Protein AF-A0A399QXN2-F1 (afdb_monomer_lite)

Foldseek 3Di:
DDDDPDDDDDPPPDDDDDDDDDDDDDDDDDDDDDDDDDDDDDPPDDDDDDDDDDPDDDPPCPVVVVVVLLVVLLVVQLVVQLVVVVVVCQLVVQCVPPNDVSNVVSSVVSSVVSSVCSVPPNPPPSVVVVVVVVVVVVVVVVVD

pLDDT: mean 71.55, std 17.94, range [38.75, 96.0]

Structure (mmCIF, N/CA/C/O backbone):
data_AF-A0A399QXN2-F1
#
_entry.id   AF-A0A399QXN2-F1
#
loop_
_atom_site.group_PDB
_atom_site.id
_atom_site.type_symbol
_atom_site.label_atom_id
_atom_site.label_alt_id
_atom_site.label_comp_id
_atom_site.label_asym_id
_atom_site.label_entity_id
_atom_site.label_seq_id
_atom_site.pdbx_PDB_ins_code
_atom_site.Cartn_x
_atom_site.Cartn_y
_atom_site.Cartn_z
_atom_site.occupancy
_atom_site.B_iso_or_equiv
_atom_site.auth_seq_id
_atom_site.auth_comp_id
_atom_site.auth_asym_id
_atom_site.auth_atom_id
_atom_site.pdbx_PDB_model_num
ATOM 1 N N . MET A 1 1 ? -34.017 -13.448 46.326 1.00 43.12 1 MET A N 1
ATOM 2 C CA . MET A 1 1 ? -34.562 -13.711 44.975 1.00 43.12 1 MET A CA 1
ATOM 3 C C . MET A 1 1 ? -35.336 -12.482 44.531 1.00 43.12 1 MET A C 1
ATOM 5 O O . MET A 1 1 ? -36.354 -12.183 45.135 1.00 43.12 1 MET A O 1
ATOM 9 N N . ILE A 1 2 ? -34.822 -11.736 43.552 1.00 45.81 2 ILE A N 1
ATOM 10 C CA . ILE A 1 2 ? -35.447 -10.519 43.006 1.00 45.81 2 ILE A CA 1
ATOM 11 C C . ILE A 1 2 ? -35.895 -10.858 41.576 1.00 45.81 2 ILE A C 1
ATOM 13 O O . ILE A 1 2 ? -35.034 -11.255 40.790 1.00 45.81 2 ILE A O 1
ATOM 17 N N . PRO A 1 3 ? -37.182 -10.748 41.198 1.00 51.50 3 PRO A N 1
ATOM 18 C CA . PRO A 1 3 ? -37.575 -10.953 39.810 1.00 51.50 3 PRO A CA 1
ATOM 19 C C . PRO A 1 3 ? -37.396 -9.655 39.006 1.00 51.50 3 PRO A C 1
ATOM 21 O O . PRO A 1 3 ? -38.207 -8.736 39.102 1.00 51.50 3 PRO A O 1
ATOM 24 N N . LEU A 1 4 ? -36.345 -9.590 38.182 1.00 51.75 4 LEU A N 1
ATOM 25 C CA . LEU A 1 4 ? -36.220 -8.599 37.110 1.00 51.75 4 LEU A CA 1
ATOM 26 C C . LEU A 1 4 ? -37.154 -8.993 35.955 1.00 51.75 4 LEU A C 1
ATOM 28 O O . LEU A 1 4 ? -36.810 -9.828 35.123 1.00 51.75 4 LEU A O 1
ATOM 32 N N . LYS A 1 5 ? -38.340 -8.382 35.884 1.00 52.22 5 LYS A N 1
ATOM 33 C CA . LYS A 1 5 ? -39.101 -8.269 34.631 1.00 52.22 5 LYS A CA 1
ATOM 34 C C . LYS A 1 5 ? -38.764 -6.915 34.019 1.00 52.22 5 LYS A C 1
ATOM 36 O O . LYS A 1 5 ? -39.345 -5.902 34.395 1.00 52.22 5 LYS A O 1
ATOM 41 N N . VAL A 1 6 ? -37.780 -6.904 33.127 1.00 56.81 6 VAL A N 1
ATOM 42 C CA . VAL A 1 6 ? -37.330 -5.711 32.407 1.00 56.81 6 VAL A CA 1
ATOM 43 C C . VAL A 1 6 ? -37.744 -5.850 30.944 1.00 56.81 6 VAL A C 1
ATOM 45 O O . VAL A 1 6 ? -37.285 -6.743 30.244 1.00 56.81 6 VAL A O 1
ATOM 48 N N . LEU A 1 7 ? -38.645 -4.945 30.562 1.00 53.28 7 LEU A N 1
ATOM 49 C CA . LEU A 1 7 ? -38.915 -4.388 29.236 1.00 53.28 7 LEU A CA 1
ATOM 50 C C . LEU A 1 7 ? -39.180 -5.342 28.059 1.00 53.28 7 LEU A C 1
ATOM 52 O O . LEU A 1 7 ? -38.294 -5.773 27.330 1.00 53.28 7 LEU A O 1
ATOM 56 N N . THR A 1 8 ? -40.470 -5.475 27.771 1.00 54.44 8 THR A N 1
ATOM 57 C CA . THR A 1 8 ? -41.027 -5.595 26.422 1.00 54.44 8 THR A CA 1
ATOM 58 C C . THR A 1 8 ? -40.576 -4.398 25.561 1.00 54.44 8 THR A C 1
ATOM 60 O O . THR A 1 8 ? -40.815 -3.257 25.969 1.00 54.44 8 THR A O 1
ATOM 63 N N . PRO A 1 9 ? -39.949 -4.584 24.387 1.00 51.00 9 PRO A N 1
ATOM 64 C CA . PRO A 1 9 ? -39.710 -3.477 23.467 1.00 51.00 9 PRO A CA 1
ATOM 65 C C . PRO A 1 9 ? -41.008 -3.116 22.726 1.00 51.00 9 PRO A C 1
ATOM 67 O O . PRO A 1 9 ? -41.660 -3.972 22.130 1.00 51.00 9 PRO A O 1
ATOM 70 N N . ASN A 1 10 ? -41.388 -1.836 22.800 1.00 48.25 10 ASN A N 1
ATOM 71 C CA . ASN A 1 10 ? -42.502 -1.238 2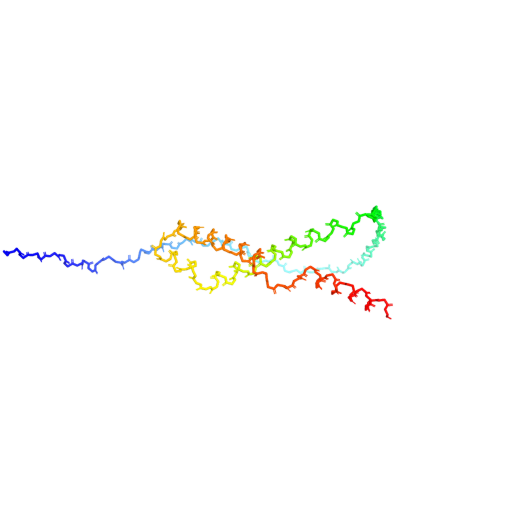2.061 1.00 48.25 10 ASN A CA 1
ATOM 72 C C . ASN A 1 10 ? -42.313 -1.440 20.548 1.00 48.25 10 ASN A C 1
ATOM 74 O O . ASN A 1 10 ? -41.345 -0.945 19.974 1.00 48.25 10 ASN A O 1
ATOM 78 N N . ALA A 1 11 ? -43.260 -2.124 19.910 1.00 50.62 11 ALA A N 1
ATOM 79 C CA . ALA A 1 11 ? -43.263 -2.452 18.484 1.00 50.62 11 ALA A CA 1
ATOM 80 C C . ALA A 1 11 ? -43.926 -1.373 17.597 1.00 50.62 11 ALA A C 1
ATOM 82 O O . ALA A 1 11 ? -44.452 -1.699 16.540 1.00 50.62 11 ALA A O 1
ATOM 83 N N . ASP A 1 12 ? -43.905 -0.099 18.007 1.00 47.84 12 ASP A N 1
ATOM 84 C CA . ASP A 1 12 ? -44.704 0.969 17.367 1.00 47.84 12 ASP A CA 1
ATOM 85 C C . ASP A 1 12 ? -43.902 2.151 16.799 1.00 47.84 12 ASP A C 1
ATOM 87 O O . ASP A 1 12 ? -44.468 3.170 16.405 1.00 47.84 12 ASP A O 1
ATOM 91 N N . GLN A 1 13 ? -42.578 2.049 16.690 1.00 54.53 13 GLN A N 1
ATOM 92 C CA . GLN A 1 13 ? -41.787 3.075 16.007 1.00 54.53 13 GLN A CA 1
ATOM 93 C C . GLN A 1 13 ? -41.184 2.523 14.729 1.00 54.53 13 GLN A C 1
ATOM 95 O O . GLN A 1 13 ? -40.112 1.939 14.785 1.00 54.53 13 GLN A O 1
ATOM 100 N N . LEU A 1 14 ? -41.879 2.723 13.602 1.00 46.66 14 LEU A N 1
ATOM 101 C CA . LEU A 1 14 ? -41.307 2.977 12.267 1.00 46.66 14 LEU A CA 1
ATOM 102 C C . LEU A 1 14 ? -42.443 3.152 11.238 1.00 46.66 14 LEU A C 1
ATOM 104 O O . LEU A 1 14 ? -42.667 2.320 10.365 1.00 46.66 14 LEU A O 1
ATOM 108 N N . ALA A 1 15 ? -43.164 4.272 11.324 1.00 48.94 15 ALA A N 1
ATOM 109 C CA . ALA A 1 15 ? -43.949 4.782 10.201 1.00 48.94 15 ALA A CA 1
ATOM 110 C C . ALA A 1 15 ? -43.118 5.855 9.466 1.00 48.94 15 ALA A C 1
ATOM 112 O O . ALA A 1 15 ? -42.732 6.845 10.094 1.00 48.94 15 ALA A O 1
ATOM 113 N N . PRO A 1 16 ? -42.816 5.716 8.161 1.00 48.62 16 PRO A N 1
ATOM 114 C CA . PRO A 1 16 ? -42.091 6.744 7.424 1.00 48.62 16 PRO A CA 1
ATOM 115 C C . PRO A 1 16 ? -43.004 7.930 7.076 1.00 48.62 16 PRO A C 1
ATOM 117 O O . PRO A 1 16 ? -44.071 7.786 6.476 1.00 48.62 16 PRO A O 1
ATOM 120 N N . ALA A 1 17 ? -42.555 9.129 7.447 1.00 51.53 17 ALA A N 1
ATOM 121 C CA . ALA A 1 17 ? -43.209 10.396 7.151 1.00 51.53 17 ALA A CA 1
ATOM 122 C C . ALA A 1 17 ? -43.357 10.628 5.633 1.00 51.53 17 ALA A C 1
ATOM 124 O O . ALA A 1 17 ? -42.379 10.635 4.883 1.00 51.53 17 ALA A O 1
ATOM 125 N N . ARG A 1 18 ? -44.597 10.880 5.185 1.00 49.09 18 ARG A N 1
ATOM 126 C CA . ARG A 1 18 ? -44.933 11.349 3.831 1.00 49.09 18 ARG A CA 1
ATOM 127 C C . ARG A 1 18 ? -44.202 12.664 3.527 1.00 49.09 18 ARG A C 1
ATOM 129 O O . ARG A 1 18 ? -44.584 13.714 4.044 1.00 49.09 18 ARG A O 1
ATOM 136 N N . ARG A 1 19 ? -43.207 12.642 2.636 1.00 54.22 19 ARG A N 1
ATOM 137 C CA . ARG A 1 19 ? -42.673 13.863 2.011 1.00 54.22 19 ARG A CA 1
ATOM 138 C C . ARG A 1 19 ? -43.697 14.392 1.001 1.00 54.22 19 ARG A C 1
ATOM 140 O O . ARG A 1 19 ? -44.083 13.682 0.077 1.00 54.22 19 ARG A O 1
ATOM 147 N N . LYS A 1 20 ? -44.160 15.631 1.196 1.00 48.53 20 LYS A N 1
ATOM 148 C CA . LYS A 1 20 ? -44.968 16.373 0.216 1.00 48.53 20 LYS A CA 1
ATOM 149 C C . LYS A 1 20 ? -44.123 16.635 -1.037 1.00 48.53 20 LYS A C 1
ATOM 151 O O . LYS A 1 20 ? -42.991 17.096 -0.924 1.00 48.53 20 LYS A O 1
ATOM 156 N N . ALA A 1 21 ? -44.683 16.331 -2.206 1.00 44.06 21 ALA A N 1
ATOM 157 C CA . ALA A 1 21 ? -44.080 16.584 -3.508 1.00 44.06 21 ALA A CA 1
ATOM 158 C C . ALA A 1 21 ? -43.956 18.096 -3.765 1.00 44.06 21 ALA A C 1
ATOM 160 O O . ALA A 1 21 ? -44.940 18.826 -3.648 1.00 44.06 21 ALA A O 1
ATOM 161 N N . ALA A 1 22 ? -42.750 18.549 -4.105 1.00 46.91 22 ALA A N 1
ATOM 162 C CA . ALA A 1 22 ? -42.498 19.886 -4.627 1.00 46.91 22 ALA A CA 1
ATOM 163 C C . ALA A 1 22 ? -42.642 19.871 -6.159 1.00 46.91 22 ALA A C 1
ATOM 165 O O . ALA A 1 22 ? -42.192 18.944 -6.831 1.00 46.91 22 ALA A O 1
ATOM 166 N N . THR A 1 23 ? -43.322 20.885 -6.681 1.00 59.44 23 THR A N 1
ATOM 167 C CA . THR A 1 23 ? -43.729 21.086 -8.077 1.00 59.44 23 THR A CA 1
ATOM 168 C C . THR A 1 23 ? -42.529 21.245 -9.029 1.00 59.44 23 THR A C 1
ATOM 170 O O . THR A 1 23 ? -41.600 21.977 -8.684 1.00 59.44 23 THR A O 1
ATOM 173 N N . PRO A 1 24 ? -42.526 20.636 -10.233 1.00 62.25 24 PRO A N 1
ATOM 174 C CA . PRO A 1 24 ? -41.497 20.891 -11.244 1.00 62.25 24 PRO A CA 1
ATOM 175 C C . PRO A 1 24 ? -41.715 22.242 -11.966 1.00 62.25 24 PRO A C 1
ATOM 177 O O . PRO A 1 24 ? -42.865 22.661 -12.132 1.00 62.25 24 PRO A O 1
ATOM 180 N N . PRO A 1 25 ? -40.648 22.933 -12.416 1.00 65.19 25 PRO A N 1
ATOM 181 C CA . PRO A 1 25 ? -40.765 24.148 -13.226 1.00 65.19 25 PRO A CA 1
ATOM 182 C C . PRO A 1 25 ? -41.276 23.840 -14.652 1.00 65.19 25 PRO A C 1
ATOM 184 O O . PRO A 1 25 ? -41.034 22.742 -15.163 1.00 65.19 25 PRO A O 1
ATOM 187 N N . PRO A 1 26 ? -41.976 24.781 -15.317 1.00 61.06 26 PRO A N 1
ATOM 188 C CA . PRO A 1 26 ? -42.541 24.555 -16.646 1.00 61.06 26 PRO A CA 1
ATOM 189 C C . PRO A 1 26 ? -41.472 24.563 -17.752 1.00 61.06 26 PRO A C 1
ATOM 191 O O . PRO A 1 26 ? -40.544 25.371 -17.742 1.00 61.06 26 PRO A O 1
ATOM 194 N N . LEU A 1 27 ? -41.647 23.676 -18.735 1.00 59.09 27 LEU A N 1
ATOM 195 C CA . LEU A 1 27 ? -40.882 23.630 -19.985 1.00 59.09 27 LEU A CA 1
ATOM 196 C C . LEU A 1 27 ? -41.309 24.779 -20.922 1.00 59.09 27 LEU A C 1
ATOM 198 O O . LEU A 1 27 ? -42.510 25.043 -21.031 1.00 59.09 27 LEU A O 1
ATOM 202 N N . PRO A 1 28 ? -40.385 25.432 -21.651 1.00 55.03 28 PRO A N 1
ATOM 203 C CA . PRO A 1 28 ? -40.755 26.349 -22.722 1.00 55.03 28 PRO A CA 1
ATOM 204 C C . PRO A 1 28 ? -41.280 25.582 -23.948 1.00 55.03 28 PRO A C 1
ATOM 206 O O . PRO A 1 28 ? -40.608 24.715 -24.507 1.00 55.03 28 PRO A O 1
ATOM 209 N N . SER A 1 29 ? -42.506 25.922 -24.350 1.00 51.12 29 SER A N 1
ATOM 210 C CA . SER A 1 29 ? -43.213 25.396 -25.520 1.00 51.12 29 SER A CA 1
ATOM 211 C C . SER A 1 29 ? -42.493 25.685 -26.840 1.00 51.12 29 SER A C 1
ATOM 213 O O . SER A 1 29 ? -42.023 26.794 -27.088 1.00 51.12 29 SER A O 1
ATOM 215 N N . ALA A 1 30 ? -42.501 24.686 -27.720 1.00 50.62 30 ALA A N 1
ATOM 216 C CA . ALA A 1 30 ? -42.056 24.768 -29.104 1.00 50.62 30 ALA A CA 1
ATOM 217 C C . ALA A 1 30 ? -42.997 25.607 -29.989 1.00 50.62 30 ALA A C 1
ATOM 219 O O . ALA A 1 30 ? -44.217 25.447 -29.929 1.00 50.62 30 ALA A O 1
ATOM 220 N N . ARG A 1 31 ? -42.415 26.427 -30.875 1.00 43.66 31 ARG A N 1
ATOM 221 C CA . ARG A 1 31 ? -42.939 26.849 -32.195 1.00 43.66 31 ARG A CA 1
ATOM 222 C C . ARG A 1 31 ? -41.851 27.710 -32.863 1.00 43.66 31 ARG A C 1
ATOM 224 O O . ARG A 1 31 ? -41.265 28.531 -32.177 1.00 43.66 31 ARG A O 1
ATOM 231 N N . THR A 1 32 ? -41.470 27.607 -34.134 1.00 38.75 32 THR A N 1
ATOM 232 C CA . THR A 1 32 ? -42.156 27.187 -35.367 1.00 38.75 32 THR A CA 1
ATOM 233 C C . THR A 1 32 ? -41.056 26.936 -36.424 1.00 38.75 32 THR A C 1
ATOM 235 O O . THR A 1 32 ? -40.100 27.707 -36.466 1.00 38.75 32 THR A O 1
ATOM 238 N N . ALA A 1 33 ? -41.163 25.896 -37.260 1.00 45.88 33 ALA A N 1
ATOM 239 C CA . ALA A 1 33 ? -40.398 25.777 -38.517 1.00 45.88 33 ALA A CA 1
ATOM 240 C C . ALA A 1 33 ? -40.922 26.836 -39.517 1.00 45.88 33 ALA A C 1
ATOM 242 O O . ALA A 1 33 ? -42.103 27.155 -39.464 1.00 45.88 33 ALA A O 1
ATOM 243 N N . GLU A 1 34 ? -40.150 27.475 -40.402 1.00 46.09 34 GLU A N 1
ATOM 244 C CA . GLU A 1 34 ? -39.531 26.946 -41.637 1.00 46.09 34 GLU A CA 1
ATOM 245 C C . GLU A 1 34 ? -38.987 28.173 -42.466 1.00 46.09 34 GLU A C 1
ATOM 247 O O . GLU A 1 34 ? -39.037 29.294 -41.956 1.00 46.09 34 GLU A O 1
ATOM 252 N N . PRO A 1 35 ? -38.567 28.058 -43.748 1.00 60.53 35 PRO A N 1
ATOM 253 C CA . PRO A 1 35 ? -37.208 27.866 -44.294 1.00 60.53 35 PRO A CA 1
ATOM 254 C C . PRO A 1 35 ? -36.603 29.110 -45.005 1.00 60.53 35 PRO A C 1
ATOM 256 O O . PRO A 1 35 ? -37.336 30.019 -45.374 1.00 60.53 35 PRO A O 1
ATOM 259 N N . ALA A 1 36 ? -35.292 29.106 -45.325 1.00 40.19 36 ALA A N 1
ATOM 260 C CA . ALA A 1 36 ? -34.739 29.774 -46.529 1.00 40.19 36 ALA A CA 1
ATOM 261 C C . ALA A 1 36 ? -33.226 29.519 -46.772 1.00 40.19 36 ALA A C 1
ATOM 263 O O . ALA A 1 36 ? -32.381 30.105 -46.107 1.00 40.19 36 ALA A O 1
ATOM 264 N N . ALA A 1 37 ? -32.943 28.718 -47.810 1.00 50.97 37 ALA A N 1
ATOM 265 C CA . ALA A 1 37 ? -31.903 28.859 -48.851 1.00 50.97 37 ALA A CA 1
ATOM 266 C C . ALA A 1 37 ? -30.375 28.857 -48.526 1.00 50.97 37 ALA A C 1
ATOM 268 O O . ALA A 1 37 ? -29.931 29.312 -47.476 1.00 50.97 37 ALA A O 1
ATOM 269 N N . PRO A 1 38 ? -29.536 28.343 -49.460 1.00 57.88 38 PRO A N 1
ATOM 270 C CA . PRO A 1 38 ? -28.155 27.941 -49.203 1.00 57.88 38 PRO A CA 1
ATOM 271 C C . PRO A 1 38 ? -27.172 29.085 -49.468 1.00 57.88 38 PRO A C 1
ATOM 273 O O . PRO A 1 38 ? -27.267 29.766 -50.489 1.00 57.88 38 PRO A O 1
ATOM 276 N N . SER A 1 39 ? -26.170 29.272 -48.606 1.00 50.56 39 SER A N 1
ATOM 277 C CA . SER A 1 39 ? -25.082 30.196 -48.926 1.00 50.56 39 SER A CA 1
ATOM 278 C C . SER A 1 39 ? 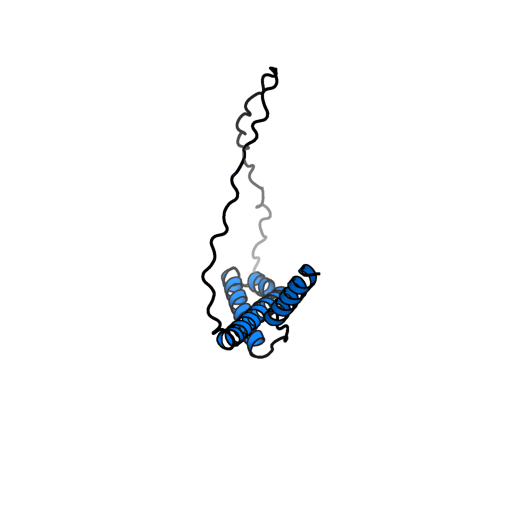-23.732 29.738 -48.386 1.00 50.56 39 SER A C 1
ATOM 280 O O . SER A 1 39 ? -23.431 29.836 -47.203 1.00 50.56 39 SER A O 1
ATOM 282 N N . ARG A 1 40 ? -22.922 29.313 -49.360 1.00 46.88 40 ARG A N 1
ATOM 283 C CA . ARG A 1 40 ? -21.493 29.595 -49.494 1.00 46.88 40 ARG A CA 1
ATOM 284 C C . ARG A 1 40 ? -20.561 28.895 -48.506 1.00 46.88 40 ARG A C 1
ATOM 286 O O . ARG A 1 40 ? -20.319 29.354 -47.397 1.00 46.88 40 ARG A O 1
ATOM 293 N N . ALA A 1 41 ? -19.935 27.839 -49.027 1.00 53.56 41 ALA A N 1
ATOM 294 C CA . ALA A 1 41 ? -18.660 27.313 -48.565 1.00 53.56 41 ALA A CA 1
ATOM 295 C C . ALA A 1 41 ? -17.692 28.465 -48.246 1.00 53.56 41 ALA A C 1
ATOM 297 O O . ALA A 1 41 ? -17.219 29.168 -49.143 1.00 53.56 41 ALA A O 1
ATOM 298 N N . GLN A 1 42 ? -17.427 28.669 -46.959 1.00 51.94 42 GLN A N 1
ATOM 299 C CA . GLN A 1 42 ? -16.312 29.475 -46.495 1.00 51.94 42 GLN A CA 1
ATOM 300 C C . GLN A 1 42 ? -15.186 28.500 -46.188 1.00 51.94 42 GLN A C 1
ATOM 302 O O . GLN A 1 42 ? -15.178 27.806 -45.177 1.00 51.94 42 GLN A O 1
ATOM 307 N N . SER A 1 43 ? -14.280 28.398 -47.154 1.00 54.03 43 SER A N 1
ATOM 308 C CA . SER A 1 43 ? -13.004 27.722 -47.005 1.00 54.03 43 SER A CA 1
ATOM 309 C C . SER A 1 43 ? -12.171 28.545 -46.021 1.00 54.03 43 SER A C 1
ATOM 311 O O . SER A 1 43 ? -11.514 29.508 -46.412 1.00 54.03 43 SER A O 1
ATOM 313 N N . THR A 1 44 ? -12.246 28.218 -44.734 1.00 55.06 44 THR A N 1
ATOM 314 C CA . THR A 1 44 ? -11.376 28.807 -43.713 1.00 55.06 44 THR A CA 1
ATOM 315 C C . THR A 1 44 ? -9.995 28.177 -43.868 1.00 55.06 44 THR A C 1
ATOM 317 O O . THR A 1 44 ? -9.721 27.101 -43.345 1.00 55.06 44 THR A O 1
ATOM 320 N N . TYR A 1 45 ? -9.138 28.809 -44.667 1.00 53.44 45 TYR A N 1
ATOM 321 C CA . TYR A 1 45 ? -7.730 28.442 -44.760 1.00 53.44 45 TYR A CA 1
ATOM 322 C C . TYR A 1 45 ? -7.042 28.810 -43.439 1.00 53.44 45 TYR A C 1
ATOM 324 O O . TYR A 1 45 ? -6.958 29.986 -43.088 1.00 53.44 45 TYR A O 1
ATOM 332 N N . SER A 1 46 ? -6.582 27.804 -42.696 1.00 62.53 46 SER A N 1
ATOM 333 C CA . SER A 1 46 ? -5.754 27.977 -41.500 1.00 62.53 46 SER A CA 1
ATOM 334 C C . SER A 1 46 ? -4.282 27.911 -41.925 1.00 62.53 46 SER A C 1
ATOM 336 O O . SER A 1 46 ? -3.916 26.948 -42.603 1.00 62.53 46 SER A O 1
ATOM 338 N N . PRO A 1 47 ? -3.420 28.888 -41.588 1.00 66.44 47 PRO A N 1
ATOM 339 C CA . PRO A 1 47 ? -1.997 28.770 -41.886 1.00 66.44 47 PRO A CA 1
ATOM 340 C C . PRO A 1 47 ? -1.363 27.636 -41.057 1.00 66.44 47 PRO A C 1
ATOM 342 O O . PRO A 1 47 ? -1.832 27.357 -39.947 1.00 66.44 47 PRO A O 1
ATOM 345 N N . PRO A 1 48 ? -0.308 26.975 -41.569 1.00 60.38 48 PRO A N 1
ATOM 346 C CA . PRO A 1 48 ? 0.396 25.941 -40.826 1.00 60.38 48 PRO A CA 1
ATOM 347 C C . PRO A 1 48 ? 1.152 26.574 -39.652 1.00 60.38 48 PRO A C 1
ATOM 349 O O . PRO A 1 48 ? 1.864 27.563 -39.813 1.00 60.38 48 PRO A O 1
ATOM 352 N N . VAL A 1 49 ? 0.970 26.007 -38.462 1.00 66.81 49 VAL A N 1
ATOM 353 C CA . VAL A 1 49 ? 1.671 26.407 -37.239 1.00 66.81 49 VAL A CA 1
ATOM 354 C C . VAL A 1 49 ? 3.107 25.886 -37.328 1.00 66.81 49 VAL A C 1
ATOM 356 O O . VAL A 1 49 ? 3.310 24.678 -37.441 1.00 66.81 49 VAL A O 1
ATOM 359 N N . GLU A 1 50 ? 4.104 26.772 -37.310 1.00 67.81 50 GLU A N 1
ATOM 360 C CA . GLU A 1 50 ? 5.506 26.355 -37.189 1.00 67.81 50 GLU A CA 1
ATOM 361 C C . GLU A 1 50 ? 5.736 25.702 -35.815 1.00 67.81 50 GLU A C 1
ATOM 363 O O . GLU A 1 50 ? 5.325 26.262 -34.791 1.00 67.81 50 GLU A O 1
ATOM 368 N N . PRO A 1 51 ? 6.401 24.536 -35.743 1.00 64.62 51 PRO A N 1
ATOM 369 C CA . PRO A 1 51 ? 6.748 23.947 -34.463 1.00 64.62 51 PRO A CA 1
ATOM 370 C C . PRO A 1 51 ? 7.871 24.764 -33.811 1.00 64.62 51 PRO A C 1
ATOM 372 O O . PRO A 1 51 ? 8.996 24.827 -34.309 1.00 64.62 51 PRO A O 1
ATOM 375 N N . VAL A 1 52 ? 7.573 25.369 -32.659 1.00 65.44 52 VAL A N 1
ATOM 376 C CA . VAL A 1 52 ? 8.583 25.933 -31.756 1.00 65.44 52 VAL A CA 1
ATOM 377 C C . VAL A 1 52 ? 9.577 24.830 -31.391 1.00 65.44 52 VAL A C 1
ATOM 379 O O . VAL A 1 52 ? 9.222 23.819 -30.785 1.00 65.44 52 VAL A O 1
ATOM 382 N N . ARG A 1 53 ? 10.842 25.022 -31.774 1.00 63.38 53 ARG A N 1
ATOM 383 C CA . ARG A 1 53 ? 11.941 24.118 -31.435 1.00 63.38 53 ARG A CA 1
ATOM 384 C C . ARG A 1 53 ? 12.195 24.174 -29.927 1.00 63.38 53 ARG A C 1
ATOM 386 O O . ARG A 1 53 ? 12.620 25.205 -29.412 1.00 63.38 53 ARG A O 1
ATOM 393 N N . ALA A 1 54 ? 11.962 23.062 -29.234 1.00 59.94 54 ALA A N 1
ATOM 394 C CA . ALA A 1 54 ? 12.347 22.905 -27.835 1.00 59.94 54 ALA A CA 1
ATOM 395 C C . ALA A 1 54 ? 13.881 23.013 -27.683 1.00 59.94 54 ALA A C 1
ATOM 397 O O . ALA A 1 54 ? 14.614 22.522 -28.553 1.00 59.94 54 ALA A O 1
ATOM 398 N N . PRO A 1 55 ? 14.395 23.644 -26.609 1.00 51.06 55 PRO A N 1
ATOM 399 C CA . PRO A 1 55 ? 15.826 23.674 -26.343 1.00 51.06 55 PRO A CA 1
ATOM 400 C C . PRO A 1 55 ? 16.333 22.243 -26.133 1.00 51.06 55 PRO A C 1
ATOM 402 O O . PRO A 1 55 ? 15.717 21.450 -25.423 1.00 51.06 55 PRO A O 1
ATOM 405 N N . ALA A 1 56 ? 17.444 21.911 -26.791 1.00 55.16 56 ALA A N 1
ATOM 406 C CA . ALA A 1 56 ? 18.064 20.597 -26.711 1.00 55.16 56 ALA A CA 1
ATOM 407 C C . ALA A 1 56 ? 18.412 20.266 -25.251 1.00 55.16 56 ALA A C 1
ATOM 409 O O . ALA A 1 56 ? 19.216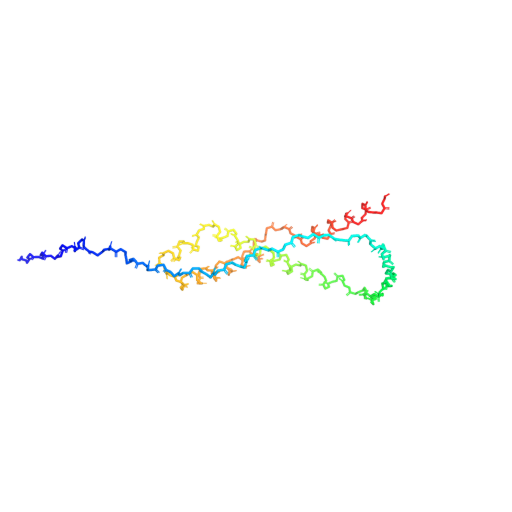 20.963 -24.627 1.00 55.16 56 ALA A O 1
ATOM 410 N N . ALA A 1 57 ? 17.796 19.209 -24.718 1.00 52.84 57 ALA A N 1
ATOM 411 C CA . ALA A 1 57 ? 18.141 18.663 -23.416 1.00 52.84 57 ALA A CA 1
ATOM 412 C C . ALA A 1 57 ? 19.606 18.211 -23.447 1.00 52.84 57 ALA A C 1
ATOM 414 O O . ALA A 1 57 ? 20.011 17.405 -24.286 1.00 52.84 57 ALA A O 1
ATOM 415 N N . GLN A 1 58 ? 20.410 18.786 -22.556 1.00 54.66 58 GLN A N 1
ATOM 416 C CA . GLN A 1 58 ? 21.806 18.421 -22.376 1.00 54.66 58 GLN A CA 1
ATOM 417 C C . GLN A 1 58 ? 21.889 16.971 -21.896 1.00 54.66 58 GLN A C 1
ATOM 419 O O . GLN A 1 58 ? 21.345 16.614 -20.851 1.00 54.66 58 GLN A O 1
ATOM 424 N N . SER A 1 59 ? 22.593 16.144 -22.666 1.00 55.06 59 SER A N 1
ATOM 425 C CA . SER A 1 59 ? 22.958 14.776 -22.314 1.00 55.06 59 SER A CA 1
ATOM 426 C C . SER A 1 59 ? 23.928 14.771 -21.131 1.00 55.06 59 SER A C 1
ATOM 428 O O . SER A 1 59 ?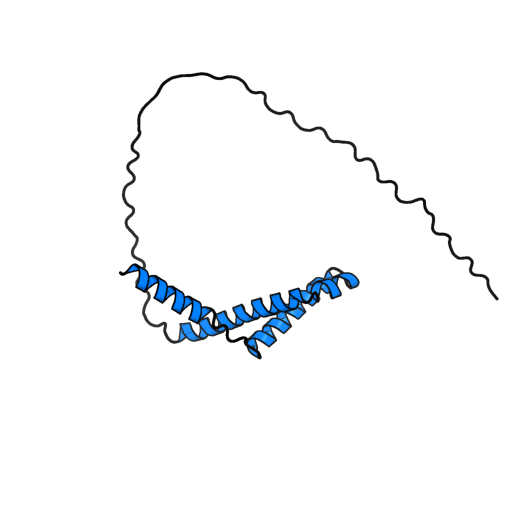 25.140 14.698 -21.296 1.00 55.06 59 SER A O 1
ATOM 430 N N . ALA A 1 60 ? 23.375 14.860 -19.926 1.00 53.38 60 ALA A N 1
ATOM 431 C CA . ALA A 1 60 ? 24.041 14.578 -18.659 1.00 53.38 60 ALA A CA 1
ATOM 432 C C . ALA A 1 60 ? 23.049 13.848 -17.734 1.00 53.38 60 ALA A C 1
ATOM 434 O O . ALA A 1 60 ? 22.770 14.290 -16.628 1.00 53.38 60 ALA A O 1
ATOM 435 N N . ALA A 1 61 ? 22.424 12.773 -18.231 1.00 55.09 61 ALA A N 1
ATOM 436 C CA . ALA A 1 61 ? 21.240 12.174 -17.603 1.00 55.09 61 ALA A CA 1
ATOM 437 C C . ALA A 1 61 ? 21.317 10.649 -17.409 1.00 55.09 61 ALA A C 1
ATOM 439 O O . ALA A 1 61 ? 20.293 10.016 -17.196 1.00 55.09 61 ALA A O 1
ATOM 440 N N . ALA A 1 62 ? 22.490 10.017 -17.484 1.00 54.97 62 ALA A N 1
ATOM 441 C CA . ALA A 1 62 ? 22.558 8.556 -17.345 1.00 54.97 62 ALA A CA 1
ATOM 442 C C . ALA A 1 62 ? 22.471 8.084 -15.879 1.00 54.97 62 ALA A C 1
ATOM 444 O O . ALA A 1 62 ? 21.805 7.098 -15.589 1.00 54.97 62 ALA A O 1
ATOM 445 N N . THR A 1 63 ? 23.089 8.801 -14.936 1.00 51.53 63 THR A N 1
ATOM 446 C CA . THR A 1 63 ? 23.130 8.395 -13.519 1.00 51.53 63 THR A CA 1
ATOM 447 C C . THR A 1 63 ? 21.927 8.880 -12.713 1.00 51.53 63 THR A C 1
ATOM 449 O O . THR A 1 63 ? 21.362 8.099 -11.956 1.00 51.53 63 THR A O 1
ATOM 452 N N . ALA A 1 64 ? 21.460 10.115 -12.928 1.00 56.28 64 ALA A N 1
ATOM 453 C CA . ALA A 1 64 ? 20.273 10.637 -12.240 1.00 56.28 64 ALA A CA 1
ATOM 454 C C . ALA A 1 64 ? 18.980 9.897 -12.633 1.00 56.28 64 ALA A C 1
ATOM 456 O O . ALA A 1 64 ? 18.043 9.820 -11.845 1.00 56.28 64 ALA A O 1
ATOM 457 N N . SER A 1 65 ? 18.914 9.334 -13.842 1.00 61.97 65 SER A N 1
ATOM 458 C CA . SER A 1 65 ? 17.724 8.608 -14.300 1.00 61.97 65 SER A CA 1
ATOM 459 C C . SER A 1 65 ? 17.560 7.263 -13.596 1.00 61.97 65 SER A C 1
ATOM 461 O O . SER A 1 65 ? 16.439 6.877 -13.302 1.00 61.97 65 SER A O 1
ATOM 463 N N . SER A 1 66 ? 18.655 6.571 -13.265 1.00 65.75 66 SER A N 1
ATOM 464 C CA . SER A 1 66 ? 18.573 5.246 -12.638 1.00 65.75 66 SER A CA 1
ATOM 465 C C . SER A 1 66 ? 18.015 5.304 -11.214 1.00 65.75 66 SER A C 1
ATOM 467 O O . SER A 1 66 ? 17.208 4.457 -10.849 1.00 65.75 66 SER A O 1
ATOM 469 N N . GLU A 1 67 ? 18.415 6.308 -10.433 1.00 71.94 67 GLU A N 1
ATOM 470 C CA . GLU A 1 67 ? 17.966 6.485 -9.044 1.00 71.94 67 GLU A CA 1
ATOM 471 C C . GLU A 1 67 ? 16.498 6.946 -8.987 1.00 71.94 67 GLU A C 1
ATOM 473 O O . GLU A 1 67 ? 15.684 6.394 -8.247 1.00 71.94 67 GLU A O 1
ATOM 478 N N . ASN A 1 68 ? 16.109 7.848 -9.896 1.00 80.38 68 ASN A N 1
ATOM 479 C CA . ASN A 1 68 ? 14.706 8.223 -10.078 1.00 80.38 68 ASN A CA 1
ATOM 480 C C . ASN A 1 68 ? 13.840 7.033 -10.536 1.00 80.38 68 ASN A C 1
ATOM 482 O O . ASN A 1 68 ? 12.707 6.883 -10.082 1.00 80.38 68 ASN A O 1
ATOM 486 N N . ASN A 1 69 ? 14.355 6.168 -11.414 1.00 84.00 69 ASN A N 1
ATOM 487 C CA . ASN A 1 69 ? 13.617 4.999 -11.894 1.00 84.00 69 ASN A CA 1
ATOM 488 C C . ASN A 1 69 ? 13.409 3.961 -10.785 1.00 84.00 69 ASN A C 1
ATOM 490 O O . ASN A 1 69 ? 12.315 3.400 -10.686 1.00 84.00 69 ASN A O 1
ATOM 494 N N . SER A 1 70 ? 14.412 3.734 -9.927 1.00 84.75 70 SER A N 1
ATOM 495 C CA . SER A 1 70 ? 14.253 2.853 -8.765 1.00 84.75 70 SER A CA 1
ATOM 496 C C . SER A 1 70 ? 13.204 3.384 -7.793 1.00 84.75 70 SER A C 1
ATOM 498 O O . SER A 1 70 ? 12.348 2.617 -7.355 1.00 84.75 70 SER A O 1
ATOM 500 N N . ASP A 1 71 ? 13.193 4.692 -7.528 1.00 89.69 71 ASP A N 1
ATOM 501 C CA . ASP A 1 71 ? 12.199 5.308 -6.646 1.00 89.69 71 ASP A CA 1
ATOM 502 C C . ASP A 1 71 ? 10.782 5.186 -7.211 1.00 89.69 71 ASP A C 1
ATOM 504 O O . ASP A 1 71 ? 9.841 4.836 -6.494 1.00 89.69 71 ASP A O 1
ATOM 508 N N . VAL A 1 72 ? 10.617 5.424 -8.514 1.00 90.31 72 VAL A N 1
ATOM 509 C CA . VAL A 1 72 ? 9.326 5.259 -9.192 1.00 90.31 72 VAL A CA 1
ATOM 510 C C . VAL A 1 72 ? 8.869 3.801 -9.143 1.00 90.31 72 VAL A C 1
ATOM 512 O O . VAL A 1 72 ? 7.690 3.552 -8.887 1.00 90.31 72 VAL A O 1
ATOM 515 N N . ASN A 1 73 ? 9.775 2.835 -9.321 1.00 90.88 73 ASN A N 1
ATOM 516 C CA . ASN A 1 73 ? 9.420 1.421 -9.233 1.00 90.88 73 ASN A CA 1
ATOM 517 C C . ASN A 1 73 ? 8.980 1.029 -7.812 1.00 90.88 73 ASN A C 1
ATOM 519 O O . ASN A 1 73 ? 7.957 0.369 -7.651 1.00 90.88 73 ASN A O 1
ATOM 523 N N . VAL A 1 74 ? 9.671 1.511 -6.774 1.00 93.38 74 VAL A N 1
ATOM 524 C CA . VAL A 1 74 ? 9.268 1.287 -5.374 1.00 93.38 74 VAL A CA 1
ATOM 525 C C . VAL A 1 74 ? 7.889 1.892 -5.095 1.00 93.38 74 VAL A C 1
ATOM 527 O O . VAL A 1 74 ? 7.049 1.253 -4.464 1.00 93.38 74 VAL A O 1
ATOM 530 N N . ARG A 1 75 ? 7.601 3.102 -5.595 1.00 92.94 75 ARG A N 1
ATOM 531 C CA . ARG A 1 75 ? 6.277 3.729 -5.425 1.00 92.94 75 ARG A CA 1
ATOM 532 C C . ARG A 1 75 ? 5.179 2.983 -6.174 1.00 92.94 75 ARG A C 1
ATOM 534 O O . ARG A 1 75 ? 4.073 2.860 -5.653 1.00 92.94 75 ARG A O 1
ATOM 541 N N . PHE A 1 76 ? 5.477 2.466 -7.361 1.00 94.75 76 PHE A N 1
ATOM 542 C CA . PHE A 1 76 ? 4.560 1.611 -8.106 1.00 94.75 76 PHE A CA 1
ATOM 543 C C . PHE A 1 76 ? 4.232 0.331 -7.329 1.00 94.75 76 PHE A C 1
ATOM 545 O O . PHE A 1 76 ? 3.060 0.023 -7.114 1.00 94.75 76 PHE A O 1
ATOM 552 N N . GLU A 1 77 ? 5.253 -0.379 -6.851 1.00 94.56 77 GLU A N 1
ATOM 553 C CA . GLU A 1 77 ? 5.064 -1.615 -6.093 1.00 94.56 77 GLU A CA 1
ATOM 554 C C . GLU A 1 77 ? 4.366 -1.358 -4.751 1.00 94.56 77 GLU A C 1
ATOM 556 O O . GLU A 1 77 ? 3.511 -2.143 -4.351 1.00 94.56 77 GLU A O 1
ATOM 561 N N . GLN A 1 78 ? 4.624 -0.218 -4.102 1.00 96.00 78 GLN A N 1
ATOM 562 C CA . GLN A 1 78 ? 3.871 0.219 -2.925 1.00 96.00 78 GLN A CA 1
ATOM 563 C C . GLN A 1 78 ? 2.376 0.364 -3.237 1.00 96.00 78 GLN A C 1
ATOM 565 O O . GLN A 1 78 ? 1.549 -0.117 -2.467 1.00 96.00 78 GLN A O 1
ATOM 570 N N . MET A 1 79 ? 2.005 1.021 -4.342 1.00 95.12 79 MET A N 1
ATOM 571 C CA . MET A 1 79 ? 0.592 1.160 -4.720 1.00 95.12 79 MET A CA 1
ATOM 572 C C . MET A 1 79 ? -0.050 -0.201 -4.998 1.00 95.12 79 MET A C 1
ATOM 574 O O . MET A 1 79 ? -1.174 -0.449 -4.568 1.00 95.12 79 MET A O 1
ATOM 578 N N . LEU A 1 80 ? 0.678 -1.103 -5.659 1.00 94.25 80 LEU A N 1
ATOM 579 C CA . LEU A 1 80 ? 0.196 -2.452 -5.938 1.00 94.25 80 LEU A CA 1
ATOM 580 C C . LEU A 1 80 ? -0.023 -3.255 -4.647 1.00 94.25 80 LEU A C 1
ATOM 582 O O . LEU A 1 80 ? -1.070 -3.881 -4.480 1.00 94.25 80 LEU A O 1
ATOM 586 N N . TRP A 1 81 ? 0.928 -3.198 -3.712 1.00 95.12 81 TRP A N 1
ATOM 587 C CA . TRP A 1 81 ? 0.795 -3.830 -2.401 1.00 95.12 81 TRP A CA 1
ATOM 588 C C . TRP A 1 81 ? -0.365 -3.249 -1.597 1.00 95.12 81 TRP A C 1
ATOM 590 O O . TRP A 1 81 ? -1.122 -4.009 -0.998 1.00 95.12 81 TRP A O 1
ATOM 600 N N . ALA A 1 82 ? -0.533 -1.926 -1.599 1.00 95.25 82 ALA A N 1
ATOM 601 C CA . ALA A 1 82 ? -1.641 -1.272 -0.911 1.00 95.25 82 ALA A CA 1
ATOM 602 C C . ALA A 1 82 ? -2.989 -1.754 -1.462 1.00 95.25 82 ALA A C 1
ATOM 604 O O . ALA A 1 82 ? -3.873 -2.108 -0.685 1.00 95.25 82 ALA A O 1
ATOM 605 N N . GLU A 1 83 ? -3.120 -1.852 -2.786 1.00 94.25 83 GLU A N 1
ATOM 606 C CA . GLU A 1 83 ? -4.349 -2.325 -3.424 1.00 94.25 83 GLU A CA 1
ATOM 607 C C . GLU A 1 83 ? -4.612 -3.808 -3.121 1.00 94.25 83 GLU A C 1
ATOM 609 O O . GLU A 1 83 ? -5.724 -4.180 -2.743 1.00 94.25 83 GLU A O 1
ATOM 614 N N . MET A 1 84 ? -3.581 -4.658 -3.176 1.00 93.62 84 MET A N 1
ATOM 615 C CA . MET A 1 84 ? -3.692 -6.064 -2.773 1.00 93.62 84 MET A CA 1
ATOM 616 C C . MET A 1 84 ? -4.139 -6.218 -1.316 1.00 93.62 84 MET A C 1
ATOM 618 O O . MET A 1 84 ? -5.026 -7.019 -1.023 1.00 93.62 84 MET A O 1
ATOM 622 N N . LEU A 1 85 ? -3.542 -5.451 -0.400 1.00 91.19 85 LEU A N 1
ATOM 623 C CA . LEU A 1 85 ? -3.882 -5.470 1.022 1.00 91.19 85 LEU A CA 1
ATOM 624 C C . LEU A 1 85 ? -5.302 -4.965 1.266 1.00 91.19 85 LEU A C 1
ATOM 626 O O . LEU A 1 85 ? -6.035 -5.551 2.060 1.00 91.19 85 LEU A O 1
ATOM 630 N N . ARG A 1 86 ? -5.728 -3.924 0.557 1.00 89.19 86 ARG A N 1
ATOM 631 C CA . ARG A 1 86 ? -7.087 -3.390 0.638 1.00 89.19 86 ARG A CA 1
ATOM 632 C C . ARG A 1 86 ? -8.131 -4.406 0.170 1.00 89.19 86 ARG A C 1
ATOM 634 O O . ARG A 1 86 ? -9.155 -4.584 0.828 1.00 89.19 86 ARG A O 1
ATOM 641 N N . HIS A 1 87 ? -7.822 -5.167 -0.879 1.00 90.38 87 HIS A N 1
ATOM 642 C CA . HIS A 1 87 ? -8.672 -6.251 -1.379 1.00 90.38 87 HIS A CA 1
ATOM 643 C C . HIS A 1 87 ? -8.819 -7.450 -0.433 1.00 90.38 87 HIS A C 1
ATOM 645 O O . HIS A 1 87 ? -9.723 -8.261 -0.627 1.00 90.38 87 HIS A O 1
ATOM 651 N N . THR A 1 88 ? -7.997 -7.567 0.614 1.00 88.12 88 THR A N 1
ATOM 652 C CA . THR A 1 88 ? -8.180 -8.613 1.639 1.00 88.12 88 THR A CA 1
ATOM 653 C C . THR A 1 88 ? -9.407 -8.380 2.525 1.00 88.12 88 THR A C 1
ATOM 655 O O . THR A 1 88 ? -9.768 -9.259 3.306 1.00 88.12 88 THR A O 1
ATOM 658 N N . GLY A 1 89 ? -10.049 -7.209 2.425 1.00 80.62 89 GLY A N 1
ATOM 659 C CA . GLY A 1 89 ? -11.189 -6.838 3.262 1.00 80.62 89 GLY A CA 1
ATOM 660 C C . GLY A 1 89 ? -10.796 -6.311 4.644 1.00 80.62 89 GLY A C 1
ATOM 661 O O . GLY A 1 89 ? -11.671 -6.124 5.486 1.00 80.62 89 GLY A O 1
ATOM 662 N N . LEU A 1 90 ? -9.507 -6.039 4.890 1.00 79.69 90 LEU A N 1
ATOM 663 C CA . LEU A 1 90 ? -9.019 -5.440 6.140 1.00 79.69 90 LEU A CA 1
ATOM 664 C C . LEU A 1 90 ? -9.745 -4.125 6.470 1.00 79.69 90 LEU A C 1
ATOM 666 O O . LEU A 1 90 ? -10.177 -3.926 7.601 1.00 79.69 90 LEU A O 1
ATOM 670 N N . GLU A 1 91 ? -9.922 -3.246 5.485 1.00 81.00 91 GLU A N 1
ATOM 671 C CA . GLU A 1 91 ? -10.576 -1.944 5.670 1.00 81.00 91 GLU A CA 1
ATOM 672 C C . GLU A 1 91 ? -12.054 -2.078 6.077 1.00 81.00 91 GLU A C 1
ATOM 674 O O . GLU A 1 91 ? -12.502 -1.432 7.027 1.00 81.00 91 GLU A O 1
ATOM 679 N N . GLU A 1 92 ? -12.807 -2.977 5.435 1.00 79.56 92 GLU A N 1
ATOM 680 C CA . GLU A 1 92 ? -14.200 -3.265 5.806 1.00 79.56 92 GLU A CA 1
ATOM 681 C C . GLU A 1 92 ? -14.307 -3.956 7.172 1.00 79.56 92 GLU A C 1
ATOM 683 O O . GLU A 1 92 ? -15.169 -3.614 7.986 1.00 79.56 92 GLU A O 1
ATOM 688 N N . ALA A 1 93 ? -13.409 -4.897 7.469 1.00 78.38 93 ALA A N 1
ATOM 689 C CA . ALA A 1 93 ? -13.403 -5.610 8.742 1.00 78.38 93 ALA A CA 1
ATOM 690 C C . ALA A 1 93 ? -13.186 -4.662 9.933 1.00 78.38 93 ALA A C 1
ATOM 692 O O . ALA A 1 93 ? -13.851 -4.801 10.959 1.00 78.38 93 ALA A O 1
ATOM 693 N N . PHE A 1 94 ? -12.305 -3.668 9.799 1.00 74.12 94 PHE A N 1
ATOM 694 C CA . PHE A 1 94 ? -12.044 -2.705 10.871 1.00 74.12 94 PHE A CA 1
ATOM 695 C C . PHE A 1 94 ? -13.056 -1.554 10.924 1.00 74.12 94 PHE A C 1
ATOM 697 O O . PHE A 1 94 ? -13.437 -1.126 12.018 1.00 74.12 94 PHE A O 1
ATOM 704 N N . SER A 1 95 ? -13.544 -1.075 9.779 1.00 79.38 95 SER A N 1
ATOM 705 C CA . SER A 1 95 ? -14.538 0.008 9.738 1.00 79.38 95 SER A CA 1
ATOM 706 C C . SER A 1 95 ? -15.937 -0.443 10.171 1.00 79.38 95 SER A C 1
ATOM 708 O O . SER A 1 95 ? -16.639 0.328 10.828 1.00 79.38 95 SER A O 1
ATOM 710 N N . SER A 1 96 ? -16.322 -1.698 9.899 1.00 75.38 96 SER A N 1
ATOM 711 C CA . SER A 1 96 ? -17.635 -2.247 10.280 1.00 75.38 96 SER A CA 1
ATOM 712 C C . SER A 1 96 ? -17.883 -2.269 11.794 1.00 75.38 96 SER A C 1
ATOM 714 O O . SER A 1 96 ? -19.031 -2.168 12.226 1.00 75.38 96 SER A O 1
ATOM 716 N N . VAL A 1 97 ? -16.822 -2.353 12.604 1.00 71.81 97 VAL A N 1
ATOM 717 C CA . VAL A 1 97 ? -16.899 -2.356 14.076 1.00 71.81 97 VAL A CA 1
ATOM 718 C C . VAL A 1 97 ? -16.438 -1.025 14.683 1.00 71.81 97 VAL A C 1
ATOM 720 O O . VAL A 1 97 ? -16.940 -0.628 15.734 1.00 71.81 97 VAL A O 1
ATOM 723 N N . GLY A 1 98 ? -15.491 -0.327 14.047 1.00 75.38 98 GLY A N 1
ATOM 724 C CA . GLY A 1 98 ? -14.785 0.815 14.641 1.00 75.38 98 GLY A CA 1
ATOM 725 C C . GLY A 1 98 ? -15.175 2.209 14.134 1.00 75.38 98 GLY A C 1
ATOM 726 O O . GLY A 1 98 ? -14.679 3.200 14.673 1.00 75.38 98 GLY A O 1
ATOM 727 N N . GLY A 1 99 ? -16.047 2.323 13.127 1.00 83.19 99 GLY A N 1
ATOM 728 C CA . GLY A 1 99 ? -16.480 3.613 12.578 1.00 83.19 99 GLY A CA 1
ATOM 729 C C . GLY A 1 99 ? -15.408 4.347 11.754 1.00 83.19 99 GLY A C 1
ATOM 730 O O . GLY A 1 99 ? -14.395 3.775 11.355 1.00 83.19 99 GLY A O 1
ATOM 731 N N . GLU A 1 100 ? -15.636 5.637 11.483 1.00 82.25 100 GLU A N 1
ATOM 732 C CA . GLU A 1 100 ? -14.842 6.447 10.536 1.00 82.25 100 GLU A CA 1
ATOM 733 C C . GLU A 1 100 ? -13.367 6.610 10.951 1.00 82.25 100 GLU A C 1
ATOM 735 O O . GLU A 1 100 ? -12.468 6.559 10.113 1.00 82.25 100 GLU A O 1
ATOM 740 N N . GLY A 1 101 ? -13.091 6.715 12.256 1.00 82.31 101 GLY A N 1
ATOM 741 C CA . GLY A 1 101 ? -11.718 6.786 12.768 1.00 82.31 101 GLY A CA 1
ATOM 742 C C . GLY A 1 101 ? -10.929 5.488 12.568 1.00 82.31 101 GLY A C 1
ATOM 743 O O . GLY A 1 101 ? -9.733 5.532 12.280 1.00 82.31 101 GLY A O 1
ATOM 744 N N . ALA A 1 102 ? -11.594 4.333 12.671 1.00 84.50 102 ALA A N 1
ATOM 745 C CA . ALA A 1 102 ? -10.968 3.046 12.389 1.00 84.50 102 ALA A CA 1
ATOM 746 C C . ALA A 1 102 ? -10.663 2.889 10.896 1.00 84.50 102 ALA A C 1
ATOM 748 O O . ALA A 1 102 ? -9.586 2.414 10.563 1.00 84.50 102 ALA A O 1
ATOM 749 N N . ALA A 1 103 ? -11.544 3.365 10.008 1.00 84.19 103 ALA A N 1
ATOM 750 C CA . ALA A 1 103 ? -11.296 3.355 8.565 1.00 84.19 103 ALA A CA 1
ATOM 751 C C . ALA A 1 103 ? -10.025 4.144 8.198 1.00 84.19 103 ALA A C 1
ATOM 753 O O . ALA A 1 103 ? -9.135 3.614 7.534 1.00 84.19 103 ALA A O 1
ATOM 754 N N . ALA A 1 104 ? -9.886 5.369 8.717 1.00 88.38 104 ALA A N 1
ATOM 755 C CA . ALA A 1 104 ? -8.706 6.200 8.471 1.00 88.38 104 ALA A CA 1
ATOM 756 C C . ALA A 1 104 ? -7.414 5.567 9.020 1.00 88.38 104 ALA A C 1
ATOM 758 O O . ALA A 1 104 ? -6.373 5.592 8.359 1.00 88.38 104 ALA A O 1
ATOM 759 N N . PHE A 1 105 ? -7.472 4.964 10.214 1.00 89.56 105 PHE A N 1
ATOM 760 C CA . PHE A 1 105 ? -6.331 4.238 10.773 1.00 89.56 105 PHE A CA 1
ATOM 761 C C . PHE A 1 105 ? -5.963 3.015 9.931 1.00 89.56 105 PHE A C 1
ATOM 763 O O 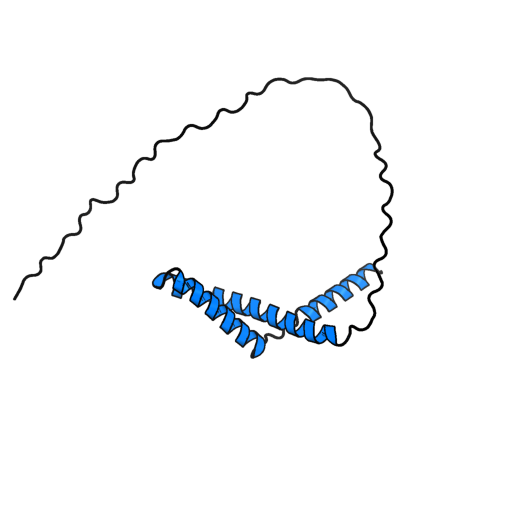. PHE A 1 105 ? -4.783 2.782 9.676 1.00 89.56 105 PHE A O 1
ATOM 770 N N . THR A 1 106 ? -6.946 2.234 9.486 1.00 89.81 106 THR A N 1
ATOM 771 C CA . THR A 1 106 ? -6.689 1.048 8.670 1.00 89.81 106 THR A CA 1
ATOM 772 C C . THR A 1 106 ? -6.093 1.423 7.323 1.00 89.81 106 THR A C 1
ATOM 774 O O . THR A 1 106 ? -5.141 0.775 6.900 1.00 89.81 106 THR A O 1
ATOM 777 N N . GLN A 1 107 ? -6.563 2.502 6.695 1.00 90.44 107 GLN A N 1
ATOM 778 C CA . GLN A 1 107 ? -5.948 3.026 5.480 1.00 90.44 107 GLN A CA 1
ATOM 779 C C . GLN A 1 107 ? -4.480 3.409 5.719 1.00 90.44 107 GLN A C 1
ATOM 781 O O . GLN A 1 107 ? -3.598 2.952 4.992 1.00 90.44 107 GLN A O 1
ATOM 786 N N . PHE A 1 108 ? -4.195 4.159 6.789 1.00 93.38 108 PHE A N 1
ATOM 787 C CA . PHE A 1 108 ? -2.820 4.493 7.167 1.00 93.38 108 PHE A CA 1
ATOM 788 C C . PHE A 1 108 ? -1.957 3.240 7.398 1.00 93.38 108 PHE A C 1
ATOM 790 O O . PHE A 1 108 ? -0.826 3.162 6.918 1.00 93.38 108 PHE A O 1
ATOM 797 N N . ALA A 1 109 ? -2.482 2.244 8.115 1.00 92.69 109 ALA A N 1
ATOM 798 C CA . ALA A 1 109 ? -1.768 1.006 8.403 1.00 92.69 109 ALA A CA 1
ATOM 799 C C . ALA A 1 109 ? -1.471 0.209 7.125 1.00 92.69 109 ALA A C 1
ATOM 801 O O . ALA A 1 109 ? -0.355 -0.279 6.958 1.00 92.69 109 ALA A O 1
ATOM 802 N N . VAL A 1 110 ? -2.432 0.116 6.202 1.00 94.50 110 VAL A N 1
ATOM 803 C CA . VAL A 1 110 ? -2.251 -0.537 4.899 1.00 94.50 110 VAL A CA 1
ATOM 804 C C . VAL A 1 110 ? -1.162 0.162 4.091 1.00 94.50 110 VAL A C 1
ATOM 806 O O . VAL A 1 110 ? -0.258 -0.505 3.595 1.00 94.50 110 VAL A O 1
ATOM 809 N N . GLU A 1 111 ? -1.189 1.492 4.006 1.00 94.69 111 GLU A N 1
ATOM 810 C CA . GLU A 1 111 ? -0.170 2.263 3.287 1.00 94.69 111 GLU A CA 1
ATOM 811 C C . GLU A 1 111 ? 1.231 2.097 3.898 1.00 94.69 111 GLU A C 1
ATOM 813 O O . GLU A 1 111 ? 2.223 2.014 3.165 1.00 94.69 111 GLU A O 1
ATOM 818 N N . ALA A 1 112 ? 1.321 2.021 5.229 1.00 95.44 112 ALA A N 1
ATOM 819 C CA . ALA A 1 112 ? 2.573 1.793 5.941 1.00 95.44 112 ALA A CA 1
ATOM 820 C C . ALA A 1 112 ? 3.132 0.383 5.688 1.00 95.44 112 ALA A C 1
ATOM 822 O O . ALA A 1 112 ? 4.317 0.243 5.388 1.00 95.44 112 ALA A O 1
ATOM 823 N N . ILE A 1 113 ? 2.283 -0.649 5.751 1.00 93.81 113 ILE A N 1
ATOM 824 C CA . ILE A 1 113 ? 2.673 -2.035 5.450 1.00 93.81 113 ILE A CA 1
ATOM 825 C C . ILE A 1 113 ? 3.092 -2.157 3.984 1.00 93.81 113 ILE A C 1
ATOM 827 O O . ILE A 1 113 ? 4.125 -2.747 3.686 1.00 93.81 113 ILE A O 1
ATOM 831 N N . ALA A 1 114 ? 2.328 -1.566 3.066 1.00 95.62 114 ALA A N 1
ATOM 832 C CA . ALA A 1 114 ? 2.632 -1.595 1.643 1.00 95.62 114 ALA A CA 1
ATOM 833 C C . ALA A 1 114 ? 3.988 -0.954 1.320 1.00 95.62 114 ALA A C 1
ATOM 835 O O . ALA A 1 114 ? 4.717 -1.458 0.469 1.00 95.62 114 ALA A O 1
ATOM 836 N N . ARG A 1 115 ? 4.349 0.134 2.015 1.00 95.31 115 ARG A N 1
ATOM 837 C CA . ARG A 1 115 ? 5.671 0.758 1.879 1.00 95.31 115 ARG A CA 1
ATOM 838 C C . ARG A 1 115 ? 6.778 -0.177 2.354 1.00 95.31 115 ARG A C 1
ATOM 840 O O . ARG A 1 115 ? 7.751 -0.362 1.634 1.00 95.31 115 ARG A O 1
ATOM 847 N N . ASP A 1 116 ? 6.604 -0.791 3.524 1.00 95.38 116 ASP A N 1
ATOM 848 C CA . ASP A 1 116 ? 7.589 -1.728 4.075 1.00 95.38 116 ASP A CA 1
ATOM 849 C C . ASP A 1 116 ? 7.795 -2.941 3.154 1.00 95.38 116 ASP A C 1
ATOM 851 O O . ASP A 1 116 ? 8.925 -3.367 2.917 1.00 95.38 116 ASP A O 1
ATOM 855 N N . LEU A 1 117 ? 6.706 -3.461 2.577 1.00 94.38 117 LEU A N 1
ATOM 856 C CA . LEU A 1 117 ? 6.749 -4.556 1.610 1.00 94.38 117 LEU A CA 1
ATOM 857 C C . LEU A 1 117 ? 7.422 -4.148 0.299 1.00 94.38 117 LEU A C 1
ATOM 859 O O . LEU A 1 117 ? 8.239 -4.908 -0.203 1.00 94.38 117 LEU A O 1
ATOM 863 N N . ALA A 1 118 ? 7.142 -2.962 -0.237 1.00 93.44 118 ALA A N 1
ATOM 864 C CA . ALA A 1 118 ? 7.790 -2.492 -1.461 1.00 93.44 118 ALA A CA 1
ATOM 865 C C . ALA A 1 118 ? 9.309 -2.305 -1.295 1.00 93.44 118 ALA A C 1
ATOM 867 O O . ALA A 1 118 ? 10.064 -2.546 -2.231 1.00 93.44 118 ALA A O 1
ATOM 868 N N . GLU A 1 119 ? 9.764 -1.907 -0.104 1.00 92.50 119 GLU A N 1
ATOM 869 C CA . GLU A 1 119 ? 11.190 -1.717 0.185 1.00 92.50 119 GLU A CA 1
ATOM 870 C C . GLU A 1 119 ? 11.916 -3.042 0.480 1.00 92.50 119 GLU A C 1
ATOM 872 O O . GLU A 1 119 ? 13.031 -3.257 0.006 1.00 92.50 119 GLU A O 1
ATOM 877 N N . LYS A 1 120 ? 11.307 -3.945 1.263 1.00 94.50 120 LYS A N 1
ATOM 878 C CA . LYS A 1 120 ? 11.966 -5.181 1.739 1.00 94.50 120 LYS A CA 1
ATOM 879 C C . LYS A 1 120 ? 11.663 -6.420 0.904 1.00 94.50 120 LYS A C 1
ATOM 881 O O . LYS A 1 120 ? 12.471 -7.347 0.866 1.00 94.50 120 LYS A O 1
ATOM 886 N N . HIS A 1 121 ? 10.495 -6.458 0.275 1.00 92.25 121 HIS A N 1
ATOM 887 C CA . HIS A 1 121 ? 9.979 -7.593 -0.487 1.00 92.25 121 HIS A CA 1
ATOM 888 C C . HIS A 1 121 ? 9.442 -7.137 -1.855 1.00 92.25 121 HIS A C 1
ATOM 890 O O . HIS A 1 121 ? 8.251 -7.315 -2.143 1.00 92.25 121 HIS A O 1
ATOM 896 N N . PRO A 1 122 ? 10.305 -6.552 -2.709 1.00 90.12 122 PRO A N 1
ATOM 897 C CA . PRO A 1 122 ? 9.886 -6.103 -4.024 1.00 90.12 122 PRO A CA 1
ATOM 898 C C . PRO A 1 122 ? 9.446 -7.289 -4.889 1.00 90.12 122 PRO A C 1
ATOM 900 O O . PRO A 1 122 ? 10.039 -8.371 -4.861 1.00 90.12 122 PRO A O 1
ATOM 903 N N . LEU A 1 123 ? 8.405 -7.068 -5.684 1.00 89.00 123 LEU A N 1
ATOM 904 C CA . LEU A 1 123 ? 7.873 -8.037 -6.642 1.00 89.00 123 LEU A CA 1
ATOM 905 C C . LEU A 1 123 ? 8.738 -8.122 -7.907 1.00 89.00 123 LEU A C 1
ATOM 907 O O . LEU A 1 123 ? 8.597 -9.066 -8.684 1.00 89.00 123 LEU A O 1
ATOM 911 N N . GLY A 1 124 ? 9.639 -7.155 -8.112 1.00 86.88 124 GLY A N 1
ATOM 912 C CA . GLY A 1 124 ? 10.587 -7.150 -9.225 1.00 86.88 124 GLY A CA 1
ATOM 913 C C . GLY A 1 124 ? 9.922 -6.851 -10.565 1.00 86.88 124 GLY A C 1
ATOM 914 O O . GLY A 1 124 ? 10.364 -7.351 -11.601 1.00 86.88 124 GLY A O 1
ATOM 915 N N . LEU A 1 125 ? 8.844 -6.060 -10.555 1.00 85.88 125 LEU A N 1
ATOM 916 C CA . LEU A 1 125 ? 8.065 -5.773 -11.761 1.00 85.88 125 LEU A CA 1
ATOM 917 C C . LEU A 1 125 ? 8.757 -4.762 -12.687 1.00 85.88 125 LEU A C 1
ATOM 919 O O . LEU A 1 125 ? 8.387 -4.698 -13.859 1.00 85.88 125 LEU A O 1
ATOM 923 N N . ASN A 1 126 ? 9.767 -4.029 -12.191 1.00 84.94 126 ASN A N 1
ATOM 924 C CA . ASN A 1 126 ? 10.609 -3.079 -12.936 1.00 84.94 126 ASN A CA 1
ATOM 925 C C . ASN A 1 126 ? 9.803 -2.291 -13.983 1.00 84.94 126 ASN A C 1
ATOM 927 O O . ASN A 1 126 ? 10.109 -2.293 -15.178 1.00 84.94 126 ASN A O 1
ATOM 931 N N . ALA A 1 127 ? 8.712 -1.664 -13.530 1.00 82.81 127 ALA A N 1
ATOM 932 C CA . ALA A 1 127 ? 7.682 -1.104 -14.403 1.00 82.81 127 ALA A CA 1
ATOM 933 C C . ALA A 1 127 ? 8.236 -0.011 -15.328 1.00 82.81 127 ALA A C 1
ATOM 935 O O . ALA A 1 127 ? 7.807 0.116 -16.475 1.00 82.81 127 ALA A O 1
ATOM 936 N N . VAL A 1 128 ? 9.215 0.752 -14.839 1.00 84.38 128 VAL A N 1
ATOM 937 C CA . VAL A 1 128 ? 9.864 1.820 -15.603 1.00 84.38 128 VAL A CA 1
ATOM 938 C C . VAL A 1 128 ? 10.730 1.249 -16.721 1.00 84.38 128 VAL A C 1
ATOM 940 O O . VAL A 1 128 ? 10.584 1.672 -17.864 1.00 84.38 128 VAL A O 1
ATOM 943 N N . ASP A 1 129 ? 11.557 0.243 -16.434 1.00 85.00 129 ASP A N 1
ATOM 944 C CA . ASP A 1 129 ? 12.419 -0.383 -17.443 1.00 85.00 129 ASP A CA 1
ATOM 945 C C . ASP A 1 129 ? 11.585 -1.035 -18.551 1.00 85.00 129 ASP A C 1
ATOM 947 O O . ASP A 1 129 ? 11.867 -0.865 -19.737 1.00 85.00 129 ASP A O 1
ATOM 951 N N . ARG A 1 130 ? 10.486 -1.701 -18.176 1.00 85.69 130 ARG A N 1
ATOM 952 C CA . ARG A 1 130 ? 9.520 -2.264 -19.130 1.00 85.69 130 ARG A CA 1
ATOM 953 C C . ARG A 1 130 ? 8.840 -1.202 -19.987 1.00 85.69 130 ARG A C 1
ATOM 955 O O . ARG A 1 130 ? 8.614 -1.430 -21.174 1.00 85.69 130 ARG A O 1
ATOM 962 N N . ALA A 1 131 ? 8.502 -0.053 -19.408 1.00 85.19 131 ALA A N 1
ATOM 963 C CA . ALA A 1 131 ? 7.896 1.047 -20.148 1.00 85.19 131 ALA A CA 1
ATOM 964 C C . ALA A 1 131 ? 8.884 1.682 -21.140 1.00 85.19 131 ALA A C 1
ATOM 966 O O . ALA A 1 131 ? 8.498 1.993 -22.267 1.00 85.19 131 ALA A O 1
ATOM 967 N N . VAL A 1 132 ? 10.153 1.836 -20.746 1.00 87.56 132 VAL A N 1
ATOM 968 C CA . VAL A 1 132 ? 11.223 2.325 -21.627 1.00 87.56 132 VAL A CA 1
ATOM 969 C C . VAL A 1 132 ? 11.450 1.351 -22.786 1.00 87.56 132 VAL A C 1
ATOM 971 O O . VAL A 1 132 ? 11.420 1.776 -23.939 1.00 87.56 132 VAL A O 1
ATOM 974 N N . GLU A 1 133 ? 11.567 0.050 -22.505 1.00 87.00 133 GLU A N 1
ATOM 975 C CA . GLU A 1 133 ? 11.707 -1.004 -23.523 1.00 87.00 133 GLU A CA 1
ATOM 976 C C . GLU A 1 133 ? 10.538 -0.978 -24.526 1.00 87.00 133 GLU A C 1
ATOM 978 O O . GLU A 1 133 ? 10.740 -0.966 -25.742 1.00 87.00 133 GLU A O 1
ATOM 983 N N . ALA A 1 134 ? 9.300 -0.897 -24.029 1.00 87.62 134 ALA A N 1
ATOM 984 C CA . ALA A 1 134 ? 8.111 -0.824 -24.873 1.00 87.62 134 ALA A CA 1
ATOM 985 C C . ALA A 1 134 ? 8.087 0.442 -25.749 1.00 87.62 134 ALA A C 1
ATOM 987 O O . ALA A 1 134 ? 7.692 0.385 -26.918 1.00 87.62 134 ALA A O 1
ATOM 988 N N . TYR A 1 135 ? 8.530 1.581 -25.211 1.00 87.00 135 TYR A N 1
ATOM 989 C CA . TYR A 1 135 ? 8.619 2.828 -25.963 1.00 87.00 135 TYR A CA 1
ATOM 990 C C . TYR A 1 135 ? 9.653 2.734 -27.092 1.00 87.00 135 TYR A C 1
ATOM 992 O O . TYR A 1 135 ? 9.348 3.089 -28.234 1.00 87.00 135 TYR A O 1
ATOM 1000 N N . GLU A 1 136 ? 10.840 2.195 -26.822 1.00 89.06 136 GLU A N 1
ATOM 1001 C CA . GLU A 1 136 ? 11.880 1.993 -27.837 1.00 89.06 136 GLU A CA 1
ATOM 1002 C C . GLU A 1 136 ? 11.434 1.018 -28.935 1.00 89.06 136 GLU A C 1
ATOM 1004 O O . GLU A 1 136 ? 11.622 1.282 -30.128 1.00 89.06 136 GLU A O 1
ATOM 1009 N N . MET A 1 137 ? 10.752 -0.065 -28.559 1.00 87.88 137 MET A N 1
ATOM 1010 C CA . MET A 1 137 ? 10.177 -1.011 -29.514 1.00 87.88 137 MET A CA 1
ATOM 1011 C C . MET A 1 137 ? 9.104 -0.349 -30.394 1.00 87.88 137 MET A C 1
ATOM 1013 O O . MET A 1 137 ? 9.061 -0.578 -31.599 1.00 87.88 137 MET A O 1
ATOM 1017 N N . SER A 1 138 ? 8.278 0.540 -29.833 1.00 85.94 138 SER A N 1
ATOM 1018 C CA . SER A 1 138 ? 7.266 1.274 -30.607 1.00 85.94 138 SER A CA 1
ATOM 1019 C C . SER A 1 138 ? 7.873 2.273 -31.599 1.00 85.94 138 SER A C 1
ATOM 1021 O O . SER A 1 138 ? 7.351 2.456 -32.698 1.00 85.94 138 SER A O 1
ATOM 1023 N N . ARG A 1 139 ? 9.008 2.884 -31.241 1.00 86.62 139 ARG A N 1
ATOM 1024 C CA . ARG A 1 139 ? 9.723 3.833 -32.097 1.00 86.62 139 ARG A CA 1
ATOM 1025 C C . ARG A 1 139 ? 10.360 3.142 -33.299 1.00 86.62 139 ARG A C 1
ATOM 1027 O O . ARG A 1 139 ? 10.284 3.661 -34.404 1.00 86.62 139 ARG A O 1
ATOM 1034 N N . THR A 1 140 ? 10.963 1.975 -33.089 1.00 77.31 140 THR A N 1
ATOM 1035 C CA . THR A 1 140 ? 11.643 1.224 -34.158 1.00 77.31 140 THR A CA 1
ATOM 1036 C C . THR A 1 140 ? 10.676 0.620 -35.178 1.00 77.31 140 THR A C 1
ATOM 1038 O O . THR A 1 140 ? 11.021 0.523 -36.349 1.00 77.31 140 THR A O 1
ATOM 1041 N N . VAL A 1 141 ? 9.449 0.282 -34.767 1.00 74.94 141 VAL A N 1
ATOM 1042 C CA . VAL A 1 141 ? 8.382 -0.196 -35.668 1.00 74.94 141 VAL A CA 1
ATOM 1043 C C . VAL A 1 141 ? 7.815 0.922 -36.560 1.00 74.94 141 VAL A C 1
ATOM 1045 O O . VAL A 1 141 ? 7.280 0.635 -37.624 1.00 74.94 141 VAL A O 1
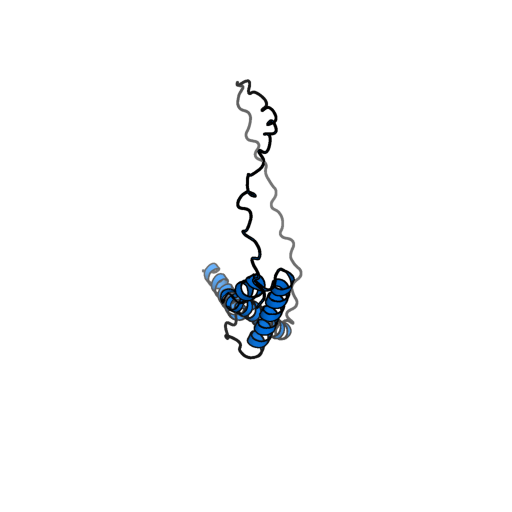ATOM 1048 N N . GLY A 1 142 ? 7.926 2.192 -36.159 1.00 63.88 142 GLY A N 1
ATOM 1049 C CA . GLY A 1 142 ? 7.438 3.334 -36.946 1.00 63.88 142 GLY A CA 1
ATOM 1050 C C . GLY A 1 142 ? 8.387 3.833 -38.044 1.00 63.88 142 GLY A C 1
ATOM 1051 O O . GLY A 1 142 ? 7.957 4.627 -38.877 1.00 63.88 142 GLY A O 1
ATOM 1052 N N . ASP A 1 143 ? 9.649 3.391 -38.042 1.00 59.84 143 ASP A N 1
ATOM 1053 C CA . ASP A 1 143 ? 10.697 3.814 -38.992 1.00 59.84 143 ASP A CA 1
ATOM 1054 C C . ASP A 1 143 ? 10.890 2.833 -40.179 1.00 59.84 143 ASP A C 1
ATOM 1056 O O . ASP A 1 143 ? 11.782 3.038 -41.007 1.00 59.84 143 ASP A O 1
ATOM 1060 N N . THR A 1 144 ? 10.063 1.783 -40.290 1.00 53.41 144 THR A N 1
ATOM 1061 C CA . THR A 1 144 ? 10.030 0.826 -41.422 1.00 53.41 144 THR A CA 1
ATOM 1062 C C . THR A 1 144 ? 8.768 0.972 -42.253 1.00 53.41 144 THR A C 1
ATOM 1064 O O . THR A 1 144 ? 8.866 0.880 -43.497 1.00 53.41 144 THR A O 1
#

Secondary structure (DSSP, 8-state):
-------PPPS---PPP-PPPPPPPPPPPP---------------PPPPPPP-PPPPPS--HHHHHHHHHHHHHHHHHHHHHHHHHTTTHHHHHHHHHHHHHHHHHHHHHHHHHHHHHHHS-----HHHHHHHHHHHHHHHTT-

Radius of gyration: 32.89 Å; chains: 1; bounding box: 69×44×94 Å

Sequence (144 aa):
MIPLKVLTPNADQLAPARRKAATPPPLPSARTAEPAAPSRAQSTYSPPVEPVRAPAAQSAAATASSENNSDVNVRFEQMLWAEMLRHTGLEEAFSSVGGEGAAAFTQFAVEAIARDLAEKHPLGLNAVDRAVEAYEMSRTVGDT

Organism: NCBI:txid86342